Protein AF-A0A645JBH5-F1 (afdb_monomer_lite)

Secondary structure (DSSP, 8-state):
-EE---HHHHHHHHHHHHHHHHTSEEEEEEEEEETTEEEEEEEEEETTEEEEEEEEEEEETTTEEEEEEEEEEEEEETTEEEEEEEEEEE---SPPTT--TTEEEETTEEEEGGGT-----

Radius of gyration: 16.29 Å; chains: 1; bounding box: 40×42×38 Å

Structure (mmCIF, N/CA/C/O backbone):
data_AF-A0A645JBH5-F1
#
_entry.id   AF-A0A645JBH5-F1
#
loop_
_atom_site.group_PDB
_atom_site.id
_atom_site.type_symbol
_atom_site.label_atom_id
_atom_site.label_alt_id
_atom_site.label_comp_id
_atom_site.label_asym_id
_atom_site.label_entity_id
_atom_site.label_seq_id
_atom_site.pdbx_PDB_ins_code
_atom_site.Cartn_x
_atom_site.Cartn_y
_atom_site.Cartn_z
_atom_site.occupancy
_atom_site.B_iso_or_equiv
_atom_site.auth_seq_id
_atom_site.auth_comp_id
_atom_site.auth_asym_id
_atom_site.auth_atom_id
_atom_site.pdbx_PDB_model_num
ATOM 1 N N . MET A 1 1 ? -15.177 2.266 -3.098 1.00 82.62 1 MET A N 1
ATOM 2 C CA . MET A 1 1 ? -14.991 1.175 -2.115 1.00 82.62 1 MET A CA 1
ATOM 3 C C . MET A 1 1 ? -15.096 1.771 -0.718 1.00 82.62 1 MET A C 1
ATOM 5 O O . MET A 1 1 ? -14.709 2.920 -0.562 1.00 82.62 1 MET A O 1
ATOM 9 N N . GLN A 1 2 ? -15.633 1.043 0.260 1.00 88.06 2 GLN A N 1
ATOM 10 C CA . GLN A 1 2 ? -15.579 1.415 1.685 1.00 88.06 2 GLN A CA 1
ATOM 11 C C . GLN A 1 2 ? -14.930 0.280 2.467 1.00 88.06 2 GLN A C 1
ATOM 13 O O . GLN A 1 2 ? -15.091 -0.875 2.079 1.00 88.06 2 GLN A O 1
ATOM 18 N N . GLN A 1 3 ? -14.217 0.593 3.542 1.00 89.62 3 GLN A N 1
ATOM 19 C CA . GLN A 1 3 ? -13.548 -0.399 4.378 1.00 89.62 3 GLN A CA 1
ATOM 20 C C . GLN A 1 3 ? -13.870 -0.114 5.845 1.00 89.62 3 GLN A C 1
ATOM 22 O O . GLN A 1 3 ? -13.879 1.044 6.260 1.00 89.62 3 GLN A O 1
ATOM 27 N N . CYS A 1 4 ? -14.155 -1.160 6.610 1.00 92.31 4 CYS A N 1
ATOM 28 C CA . CYS A 1 4 ? -14.217 -1.119 8.062 1.00 92.31 4 CYS A CA 1
ATOM 29 C C . CYS A 1 4 ? -12.908 -1.698 8.590 1.00 92.31 4 CYS A C 1
ATOM 31 O O . CYS A 1 4 ? -12.609 -2.867 8.345 1.00 92.31 4 CYS A O 1
ATOM 33 N N . VAL A 1 5 ? -12.119 -0.878 9.276 1.00 88.88 5 VAL A N 1
ATOM 34 C CA . VAL A 1 5 ? -10.764 -1.235 9.699 1.00 88.88 5 VAL A CA 1
ATOM 35 C C . VAL A 1 5 ? -10.596 -0.908 11.179 1.00 88.88 5 VAL A C 1
ATOM 37 O O . VAL A 1 5 ? -10.974 0.166 11.639 1.00 88.88 5 VAL A O 1
ATOM 40 N N . ASP A 1 6 ? -10.032 -1.855 11.911 1.00 88.06 6 ASP A N 1
ATOM 41 C CA . ASP A 1 6 ? -9.516 -1.710 13.268 1.00 88.06 6 ASP A CA 1
ATOM 42 C C . ASP A 1 6 ? -8.013 -2.025 13.276 1.00 88.06 6 ASP A C 1
ATOM 44 O O . ASP A 1 6 ? -7.438 -2.410 12.259 1.00 88.06 6 ASP A O 1
ATOM 48 N N . THR A 1 7 ? -7.357 -1.908 14.429 1.00 84.94 7 THR A N 1
ATOM 49 C CA . THR A 1 7 ? -5.913 -2.165 14.541 1.00 84.94 7 THR A CA 1
ATOM 50 C C . THR A 1 7 ? -5.508 -3.569 14.071 1.00 84.94 7 THR A C 1
ATOM 52 O O . THR A 1 7 ? -4.444 -3.742 13.476 1.00 84.94 7 THR A O 1
ATOM 55 N N . ALA A 1 8 ? -6.333 -4.588 14.331 1.00 85.12 8 ALA A N 1
ATOM 56 C CA . ALA A 1 8 ? -6.017 -5.966 13.965 1.00 85.12 8 ALA A CA 1
ATOM 57 C C . ALA A 1 8 ? -6.140 -6.194 12.452 1.00 85.12 8 ALA A C 1
ATOM 59 O O . ALA A 1 8 ? -5.246 -6.776 11.831 1.00 85.12 8 ALA A O 1
ATOM 60 N N . SER A 1 9 ? -7.225 -5.711 11.854 1.00 85.44 9 SER A N 1
ATOM 61 C CA . SER A 1 9 ? -7.471 -5.802 10.416 1.00 85.44 9 SER A CA 1
ATOM 62 C C . SER A 1 9 ? -6.556 -4.894 9.599 1.00 85.44 9 SER A C 1
ATOM 64 O O . SER A 1 9 ? -6.156 -5.299 8.510 1.00 85.44 9 SER A O 1
ATOM 66 N N . ASP A 1 10 ? -6.136 -3.745 10.135 1.00 84.81 10 ASP A N 1
ATOM 67 C CA . ASP A 1 10 ? -5.106 -2.892 9.533 1.00 84.81 10 ASP A CA 1
ATOM 68 C C . ASP A 1 10 ? -3.762 -3.624 9.459 1.00 84.81 10 ASP A C 1
ATOM 70 O O . ASP A 1 10 ? -3.171 -3.765 8.387 1.00 84.81 10 ASP A O 1
ATOM 74 N N . LYS A 1 11 ? -3.316 -4.206 10.579 1.00 83.00 11 LYS A N 1
ATOM 75 C CA . LYS A 1 11 ? -2.090 -5.010 10.609 1.00 83.00 11 LYS A CA 1
ATOM 76 C C . LYS A 1 11 ? -2.161 -6.179 9.626 1.00 83.00 11 LYS A C 1
ATOM 78 O O . LYS A 1 11 ? -1.193 -6.431 8.909 1.00 83.00 11 LYS A O 1
ATOM 83 N N . ALA A 1 12 ? -3.296 -6.874 9.567 1.00 82.62 12 ALA A N 1
ATOM 84 C CA . ALA A 1 12 ? -3.505 -7.949 8.603 1.00 82.62 12 ALA A CA 1
ATOM 85 C C . ALA A 1 12 ? -3.450 -7.434 7.153 1.00 82.62 12 ALA A C 1
ATOM 87 O O . ALA A 1 12 ? -2.846 -8.090 6.305 1.00 82.62 12 ALA A O 1
ATOM 88 N N . MET A 1 13 ? -4.001 -6.246 6.871 1.00 80.88 13 MET A N 1
ATOM 89 C CA . MET A 1 13 ? -3.912 -5.595 5.558 1.00 80.88 13 MET A CA 1
ATOM 90 C C . MET A 1 13 ? -2.462 -5.335 5.162 1.00 80.88 13 MET A C 1
ATOM 92 O O . MET A 1 13 ? -2.038 -5.698 4.066 1.00 80.88 13 MET A O 1
ATOM 96 N N . GLN A 1 14 ? -1.690 -4.737 6.069 1.00 79.12 14 GLN A N 1
ATOM 97 C CA . GLN A 1 14 ? -0.283 -4.420 5.842 1.00 79.12 14 GLN A CA 1
ATOM 98 C C . GLN A 1 14 ? 0.545 -5.688 5.622 1.00 79.12 14 GLN A C 1
ATOM 100 O O . GLN A 1 14 ? 1.393 -5.730 4.729 1.00 79.12 14 GLN A O 1
ATOM 105 N N . GLN A 1 15 ? 0.280 -6.747 6.389 1.00 78.62 15 GLN A N 1
ATOM 106 C CA . GLN A 1 15 ? 0.927 -8.046 6.215 1.00 78.62 15 GLN A CA 1
ATOM 107 C C . GLN A 1 15 ? 0.545 -8.709 4.894 1.00 78.62 15 GLN A C 1
ATOM 109 O O . GLN A 1 15 ? 1.419 -9.251 4.227 1.00 78.62 15 GLN A O 1
ATOM 114 N N . MET A 1 16 ? -0.723 -8.644 4.485 1.00 75.00 16 MET A N 1
ATOM 115 C CA . MET A 1 16 ? -1.176 -9.176 3.200 1.00 75.00 16 MET A CA 1
ATOM 116 C C . MET A 1 16 ? -0.549 -8.411 2.032 1.00 75.00 16 MET A C 1
ATOM 118 O O . MET A 1 16 ? -0.041 -9.032 1.102 1.00 75.00 16 MET A O 1
ATOM 122 N N . ALA A 1 17 ? -0.509 -7.079 2.105 1.00 72.06 17 ALA A N 1
ATOM 123 C CA . ALA A 1 17 ? 0.159 -6.239 1.116 1.00 72.06 17 ALA A CA 1
ATOM 124 C C . ALA A 1 17 ? 1.659 -6.557 1.047 1.00 72.06 17 ALA A C 1
ATOM 126 O O . ALA A 1 17 ? 2.201 -6.779 -0.034 1.00 72.06 17 ALA A O 1
ATOM 127 N N . THR A 1 18 ? 2.317 -6.673 2.202 1.00 67.94 18 THR A N 1
ATOM 128 C CA . THR A 1 18 ? 3.733 -7.047 2.285 1.00 67.94 18 THR A CA 1
ATOM 129 C C . THR A 1 18 ? 3.971 -8.478 1.818 1.00 67.94 18 THR A C 1
ATOM 131 O O . THR A 1 18 ? 4.995 -8.728 1.213 1.00 67.94 18 THR A O 1
ATOM 134 N N . GLY A 1 19 ? 3.056 -9.420 2.045 1.00 66.19 19 GLY A N 1
ATOM 135 C CA . GLY A 1 19 ? 3.164 -10.806 1.583 1.00 66.19 19 GLY A CA 1
ATOM 136 C C . GLY A 1 19 ? 2.965 -10.935 0.072 1.00 66.19 19 GLY A C 1
ATOM 137 O O . GLY A 1 19 ? 3.727 -11.637 -0.591 1.00 66.19 19 GLY A O 1
ATOM 138 N N . MET A 1 20 ? 2.010 -10.190 -0.492 1.00 64.12 20 MET A N 1
ATOM 139 C CA . MET A 1 20 ? 1.806 -10.096 -1.941 1.00 64.12 20 MET A CA 1
ATOM 140 C C . MET A 1 20 ? 3.022 -9.465 -2.634 1.00 64.12 20 MET A C 1
ATOM 142 O O . MET A 1 20 ? 3.446 -9.935 -3.688 1.00 64.12 20 MET A O 1
ATOM 146 N N . MET A 1 21 ? 3.627 -8.451 -2.007 1.00 60.12 21 MET A N 1
ATOM 147 C CA . MET A 1 21 ? 4.888 -7.851 -2.454 1.00 60.12 21 MET A CA 1
ATOM 148 C C . MET A 1 21 ? 6.120 -8.694 -2.098 1.00 60.12 21 MET A C 1
ATOM 150 O O . MET A 1 21 ? 7.127 -8.610 -2.784 1.00 60.12 21 MET A O 1
ATOM 154 N N . GLY A 1 22 ? 6.060 -9.524 -1.059 1.00 56.06 22 GLY A N 1
ATOM 155 C CA .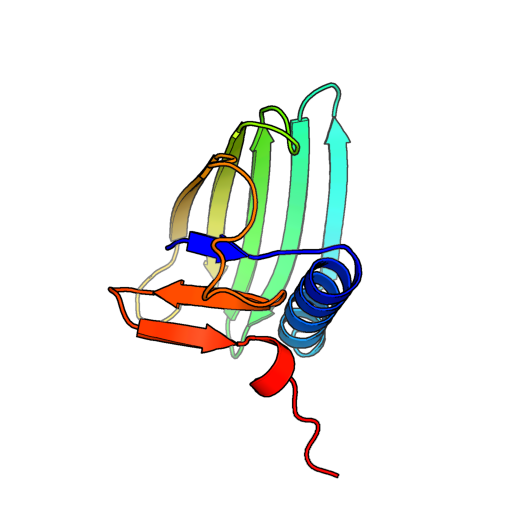 GLY A 1 22 ? 7.158 -10.356 -0.559 1.00 56.06 22 GLY A CA 1
ATOM 156 C C . GLY A 1 22 ? 7.410 -11.584 -1.426 1.00 56.06 22 GLY A C 1
ATOM 157 O O . GLY A 1 22 ? 8.516 -12.117 -1.440 1.00 56.06 22 GLY A O 1
ATOM 158 N N . GLY A 1 23 ? 6.412 -11.990 -2.217 1.00 59.12 23 GLY A N 1
ATOM 159 C CA . GLY A 1 23 ? 6.612 -12.890 -3.353 1.00 59.12 23 GLY A CA 1
ATOM 160 C C . GLY A 1 23 ? 7.346 -12.235 -4.533 1.00 59.12 23 GLY A C 1
ATOM 161 O O . GLY A 1 23 ? 7.854 -12.945 -5.401 1.00 59.12 23 GLY A O 1
ATOM 162 N N . MET A 1 24 ? 7.434 -10.900 -4.578 1.00 68.94 24 MET A N 1
ATOM 163 C CA . MET A 1 24 ? 8.186 -10.168 -5.599 1.00 68.94 24 MET A CA 1
ATOM 164 C C . MET A 1 24 ? 9.598 -9.866 -5.096 1.00 68.94 24 MET A C 1
ATOM 166 O O . MET A 1 24 ? 9.809 -9.367 -3.993 1.00 68.94 24 MET A O 1
ATOM 170 N N . LYS A 1 25 ? 10.602 -10.147 -5.929 1.00 80.31 25 LYS A N 1
ATOM 171 C CA . LYS A 1 25 ? 11.994 -9.824 -5.600 1.00 80.31 25 LYS A CA 1
ATOM 172 C C . LYS A 1 25 ? 12.209 -8.326 -5.784 1.00 80.31 25 LYS A C 1
ATOM 174 O O . LYS A 1 25 ? 12.332 -7.865 -6.916 1.00 80.31 25 LYS A O 1
ATOM 179 N N . CYS A 1 26 ? 12.235 -7.574 -4.690 1.00 86.69 26 CYS A N 1
ATOM 180 C CA . CYS A 1 26 ? 12.494 -6.138 -4.718 1.00 86.69 26 CYS A CA 1
ATOM 181 C C . CYS A 1 26 ? 13.971 -5.836 -4.464 1.00 86.69 26 CYS A C 1
ATOM 183 O O . CYS A 1 26 ? 14.509 -6.181 -3.418 1.00 86.69 26 CYS A O 1
ATOM 185 N N . GLU A 1 27 ? 14.614 -5.166 -5.419 1.00 89.56 27 GLU A N 1
ATOM 186 C CA . GLU A 1 27 ? 15.955 -4.592 -5.246 1.00 89.56 27 GLU A CA 1
ATOM 187 C C . GLU A 1 27 ? 15.903 -3.334 -4.375 1.00 89.56 27 GLU A C 1
ATOM 189 O O . GLU A 1 27 ? 16.866 -3.000 -3.689 1.00 89.56 27 GLU A O 1
ATOM 194 N N . LYS A 1 28 ? 14.767 -2.629 -4.417 1.00 87.75 28 LYS A N 1
ATOM 195 C CA . LYS A 1 28 ? 14.524 -1.418 -3.643 1.00 87.75 28 LYS A CA 1
ATOM 196 C C . LYS A 1 28 ? 13.100 -1.404 -3.117 1.00 87.75 28 LYS A C 1
ATOM 198 O O . LYS A 1 28 ? 12.167 -1.701 -3.865 1.00 87.75 28 LYS A O 1
ATOM 203 N N . ASN A 1 29 ? 12.935 -1.044 -1.852 1.00 87.69 29 ASN A N 1
ATOM 204 C CA . ASN A 1 29 ? 11.633 -0.815 -1.243 1.00 87.69 29 ASN A CA 1
ATOM 205 C C . ASN A 1 29 ? 11.785 0.177 -0.088 1.00 87.69 29 ASN A C 1
ATOM 207 O O . ASN A 1 29 ? 11.874 -0.208 1.076 1.00 87.69 29 ASN A O 1
ATOM 211 N N . ASP A 1 30 ? 11.858 1.455 -0.441 1.00 88.06 30 ASP A N 1
ATOM 212 C CA . ASP A 1 30 ? 12.019 2.530 0.524 1.00 88.06 30 ASP A CA 1
ATOM 213 C C . ASP A 1 30 ? 10.677 3.204 0.770 1.00 88.06 30 ASP A C 1
ATOM 215 O O . ASP A 1 30 ? 9.978 3.594 -0.168 1.00 88.06 30 ASP A O 1
ATOM 219 N N . GLN A 1 31 ? 10.360 3.428 2.038 1.00 87.00 31 GLN A N 1
ATOM 220 C CA . GLN A 1 31 ? 9.321 4.357 2.450 1.00 87.00 31 GLN A CA 1
ATOM 221 C C . GLN A 1 31 ? 9.917 5.340 3.440 1.00 87.00 31 GLN A C 1
ATOM 223 O O . GLN A 1 31 ? 10.544 4.953 4.425 1.00 87.00 31 GLN A O 1
ATOM 228 N N . LYS A 1 32 ? 9.722 6.628 3.180 1.00 90.25 32 LYS A N 1
ATOM 229 C CA . LYS A 1 32 ? 10.207 7.690 4.055 1.00 90.25 32 LYS A CA 1
ATOM 230 C C . LYS A 1 32 ? 9.131 8.725 4.299 1.00 90.25 32 LYS A C 1
ATOM 232 O O . LYS A 1 32 ? 8.371 9.075 3.398 1.00 90.25 32 LYS A O 1
ATOM 237 N N . LYS A 1 33 ? 9.116 9.262 5.511 1.00 90.38 33 LYS A N 1
ATOM 238 C CA . LYS A 1 33 ? 8.388 10.488 5.814 1.00 90.38 33 LYS A CA 1
ATOM 239 C C . LYS A 1 33 ? 9.252 11.677 5.390 1.00 90.38 33 LYS A C 1
ATOM 241 O O . LYS A 1 33 ? 10.425 11.740 5.743 1.00 90.38 33 LYS A O 1
ATOM 246 N N . ASP A 1 34 ? 8.682 12.592 4.621 1.00 89.62 34 ASP A N 1
ATOM 247 C CA . ASP A 1 34 ? 9.324 13.814 4.133 1.00 89.62 34 ASP A CA 1
ATOM 248 C C . ASP A 1 34 ? 8.436 15.006 4.520 1.00 89.62 34 ASP A C 1
ATOM 250 O O . ASP A 1 34 ? 7.514 15.383 3.799 1.00 89.62 34 ASP A O 1
ATOM 254 N N . GLY A 1 35 ? 8.633 15.533 5.731 1.00 87.50 35 GLY A N 1
ATOM 255 C CA . GLY A 1 35 ? 7.738 16.530 6.327 1.00 87.50 35 GLY A CA 1
ATOM 256 C C . GLY A 1 35 ? 6.326 15.975 6.555 1.00 87.50 35 GLY A C 1
ATOM 257 O O . GLY A 1 35 ? 6.144 15.007 7.297 1.00 87.50 35 GLY A O 1
ATOM 258 N N . ASN A 1 36 ? 5.330 16.580 5.899 1.00 85.31 36 ASN A N 1
ATOM 259 C CA . ASN A 1 36 ? 3.911 16.202 5.999 1.00 85.31 36 ASN A CA 1
ATOM 260 C C . ASN A 1 36 ? 3.454 15.203 4.919 1.00 85.31 36 ASN A C 1
ATOM 262 O O . ASN A 1 36 ? 2.257 14.976 4.757 1.00 85.31 36 ASN A O 1
ATOM 266 N N . LYS A 1 37 ? 4.381 14.620 4.156 1.00 90.62 37 LYS A N 1
ATOM 267 C CA . LYS A 1 37 ? 4.084 13.608 3.133 1.00 90.62 37 LYS A CA 1
ATOM 268 C C . LYS A 1 37 ? 4.894 12.341 3.377 1.00 90.62 37 LYS A C 1
ATOM 270 O O . LYS A 1 37 ? 5.953 12.375 4.002 1.00 90.62 37 LYS A O 1
ATOM 275 N N . TYR A 1 38 ? 4.411 11.228 2.846 1.00 92.19 38 TYR A N 1
ATOM 276 C CA . TYR A 1 38 ? 5.154 9.974 2.779 1.00 92.19 38 TYR A CA 1
ATOM 277 C C . TYR A 1 38 ? 5.555 9.724 1.335 1.00 92.19 38 TYR A C 1
ATOM 279 O O . TYR A 1 38 ? 4.741 9.866 0.430 1.00 92.19 38 TYR A O 1
ATOM 287 N N . VAL A 1 39 ? 6.814 9.376 1.108 1.00 93.88 39 VAL A N 1
ATOM 288 C CA . VAL A 1 39 ? 7.354 9.094 -0.219 1.00 93.88 39 VAL A CA 1
ATOM 289 C C . VAL A 1 39 ? 7.811 7.646 -0.248 1.00 93.88 39 VAL A C 1
ATOM 291 O O . VAL A 1 39 ? 8.623 7.234 0.580 1.00 93.88 39 VAL A O 1
ATOM 294 N N . GLY A 1 40 ? 7.279 6.888 -1.199 1.00 92.75 40 GLY A N 1
ATOM 295 C CA . GLY A 1 40 ? 7.665 5.514 -1.480 1.00 92.75 40 GLY A CA 1
ATOM 296 C C . GLY A 1 40 ? 8.470 5.424 -2.772 1.00 92.75 40 GLY A C 1
ATOM 297 O O . GLY A 1 40 ? 8.162 6.107 -3.751 1.00 92.75 40 GLY A O 1
ATOM 298 N N . HIS A 1 41 ? 9.493 4.575 -2.792 1.00 93.81 41 HIS A N 1
ATOM 299 C CA . HIS A 1 41 ? 10.196 4.182 -4.012 1.00 93.81 41 HIS A CA 1
ATOM 300 C C . HIS A 1 41 ? 10.498 2.692 -3.961 1.00 93.81 41 HIS A C 1
ATOM 302 O O . HIS A 1 41 ? 11.307 2.243 -3.150 1.00 93.81 41 HIS A O 1
ATOM 308 N N . SER A 1 42 ? 9.867 1.936 -4.850 1.00 91.25 42 SER A N 1
ATOM 309 C CA . SER A 1 42 ? 10.109 0.510 -4.996 1.00 91.25 42 SER A CA 1
ATOM 310 C C . SER A 1 42 ? 10.587 0.166 -6.399 1.00 91.25 42 SER A C 1
ATOM 312 O O . SER A 1 42 ? 10.219 0.802 -7.387 1.00 91.25 42 SER A O 1
ATOM 314 N N . ILE A 1 43 ? 11.447 -0.843 -6.476 1.00 93.00 43 ILE A N 1
ATOM 315 C CA . ILE A 1 43 ? 11.925 -1.447 -7.713 1.00 93.00 43 ILE A CA 1
ATOM 316 C C . ILE A 1 43 ? 11.872 -2.954 -7.500 1.00 93.00 43 ILE A C 1
ATOM 318 O O . ILE A 1 43 ? 12.681 -3.507 -6.750 1.00 93.00 43 ILE A O 1
ATOM 322 N N . CYS A 1 44 ? 10.910 -3.606 -8.144 1.00 91.19 44 CYS A N 1
ATOM 323 C CA . CYS A 1 44 ? 10.613 -5.016 -7.938 1.00 91.19 44 CYS A CA 1
ATOM 324 C C . CYS A 1 44 ? 10.532 -5.785 -9.252 1.00 91.19 44 CYS A C 1
ATOM 326 O O . CYS A 1 44 ? 10.061 -5.274 -10.265 1.00 91.19 44 CYS A O 1
ATOM 328 N N . GLN A 1 45 ? 10.971 -7.039 -9.228 1.00 89.19 45 GLN A N 1
ATOM 329 C CA . GLN A 1 45 ? 10.782 -7.972 -10.327 1.00 89.19 45 GLN A CA 1
ATOM 330 C C . GLN A 1 45 ? 9.335 -8.479 -10.318 1.00 89.19 45 GLN A C 1
ATOM 332 O O . GLN A 1 45 ? 8.899 -9.109 -9.352 1.00 89.19 45 GLN A O 1
ATOM 337 N N . MET A 1 46 ? 8.612 -8.241 -11.410 1.00 85.38 46 MET A N 1
ATOM 338 C CA . MET A 1 46 ? 7.239 -8.685 -11.631 1.00 85.38 46 MET A CA 1
ATOM 339 C C . MET A 1 46 ? 7.175 -9.532 -12.910 1.00 85.38 46 MET A C 1
ATOM 341 O O . MET A 1 46 ? 7.078 -9.024 -14.028 1.00 85.38 46 MET A O 1
ATOM 345 N N . GLY A 1 47 ? 7.251 -10.855 -12.746 1.00 84.62 47 GLY A N 1
ATOM 346 C CA . GLY A 1 47 ? 7.349 -11.779 -13.877 1.00 84.62 47 GLY A CA 1
ATOM 347 C C . GLY A 1 47 ? 8.607 -11.492 -14.715 1.00 84.62 47 GLY A C 1
ATOM 348 O O . GLY A 1 47 ? 9.695 -11.414 -14.138 1.00 84.62 47 GLY A O 1
ATOM 349 N N . PRO A 1 48 ? 8.499 -11.320 -16.046 1.00 87.12 48 PRO A N 1
ATOM 350 C CA . PRO A 1 48 ? 9.640 -10.975 -16.897 1.00 87.12 48 PRO A CA 1
ATOM 351 C C . PRO A 1 48 ? 10.026 -9.487 -16.831 1.00 87.12 48 PRO A C 1
ATOM 353 O O . PRO A 1 48 ? 11.097 -9.124 -17.311 1.00 87.12 48 PRO A O 1
ATOM 356 N N . SER A 1 49 ? 9.183 -8.632 -16.244 1.00 90.56 49 SER A N 1
ATOM 357 C CA . SER A 1 49 ? 9.362 -7.180 -16.243 1.00 90.56 49 SER A CA 1
ATOM 358 C C . SER A 1 49 ? 9.844 -6.656 -14.898 1.00 90.56 49 SER A C 1
ATOM 360 O O . SER A 1 49 ? 9.452 -7.133 -13.835 1.00 90.56 49 SER A O 1
ATOM 362 N N . LYS A 1 50 ? 10.660 -5.609 -14.941 1.00 92.94 50 LYS A N 1
ATOM 363 C CA . LYS A 1 50 ? 11.019 -4.797 -13.783 1.00 92.94 50 LYS A CA 1
ATOM 364 C C . LYS A 1 50 ? 9.983 -3.692 -13.609 1.00 92.94 50 LYS A C 1
ATOM 366 O O . LYS A 1 50 ? 9.731 -2.938 -14.548 1.00 92.94 50 LYS A O 1
ATOM 371 N N . LEU A 1 51 ? 9.386 -3.625 -12.424 1.00 92.75 51 LEU A N 1
ATOM 372 C CA . LEU A 1 51 ? 8.422 -2.612 -12.013 1.00 92.75 51 LEU A CA 1
ATOM 373 C C . LEU A 1 51 ? 9.114 -1.610 -11.089 1.00 92.75 51 LEU A C 1
ATOM 375 O O . LEU A 1 51 ? 9.437 -1.934 -9.947 1.00 92.75 51 LEU A O 1
ATOM 379 N N . GLU A 1 52 ? 9.315 -0.388 -11.567 1.00 94.88 52 GLU A N 1
ATOM 380 C CA . GLU A 1 52 ? 9.712 0.743 -10.727 1.00 94.88 52 GLU A CA 1
ATOM 381 C C . GLU A 1 52 ? 8.471 1.562 -10.385 1.00 94.88 52 GLU A C 1
ATOM 383 O O . GLU A 1 52 ? 7.758 1.980 -11.289 1.00 94.88 52 GLU A O 1
ATOM 388 N N . THR A 1 53 ? 8.209 1.799 -9.100 1.00 93.69 53 THR A N 1
ATOM 389 C CA . THR A 1 53 ? 7.082 2.616 -8.637 1.00 93.69 53 THR A CA 1
ATOM 390 C C . THR A 1 53 ? 7.558 3.703 -7.689 1.00 93.69 53 THR A C 1
ATOM 392 O O . THR A 1 53 ? 8.290 3.443 -6.733 1.00 93.69 53 THR A O 1
ATOM 395 N N . LYS A 1 54 ? 7.115 4.933 -7.934 1.00 95.56 54 LYS A N 1
ATOM 396 C CA . LYS A 1 54 ? 7.303 6.081 -7.045 1.00 95.56 54 LYS A CA 1
ATOM 397 C C . LYS A 1 54 ? 5.940 6.536 -6.573 1.00 95.56 54 LYS A C 1
ATOM 399 O O . LYS A 1 54 ? 5.066 6.779 -7.399 1.00 95.56 54 LYS A O 1
ATOM 404 N N . SER A 1 55 ? 5.758 6.652 -5.265 1.00 94.94 55 SER A N 1
ATOM 405 C CA . SER A 1 55 ? 4.493 7.078 -4.675 1.00 94.94 55 SER A CA 1
ATOM 406 C C . SER A 1 55 ? 4.683 8.250 -3.728 1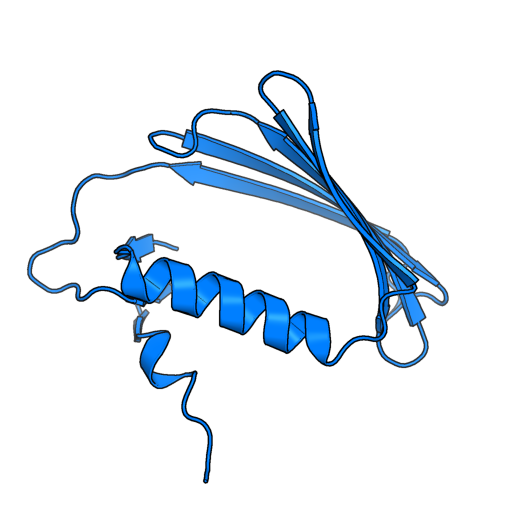.00 94.94 55 SER A C 1
ATOM 408 O O . SER A 1 55 ? 5.694 8.344 -3.033 1.00 94.94 55 SER A O 1
ATOM 410 N N . VAL A 1 56 ? 3.696 9.136 -3.676 1.00 95.88 56 VAL A N 1
ATOM 411 C CA . VAL A 1 56 ? 3.631 10.235 -2.718 1.00 95.88 56 VAL A CA 1
ATOM 412 C C . VAL A 1 56 ? 2.260 10.216 -2.062 1.00 95.88 56 VAL A C 1
ATOM 414 O O . VAL A 1 56 ? 1.242 10.325 -2.737 1.00 95.88 56 VAL A O 1
ATOM 417 N N . THR A 1 57 ? 2.240 10.103 -0.742 1.00 94.94 57 THR A N 1
ATOM 418 C CA . THR A 1 57 ? 1.031 10.207 0.069 1.00 94.94 57 THR A CA 1
ATOM 419 C C . THR A 1 57 ? 1.014 11.548 0.783 1.00 94.94 57 THR A C 1
ATOM 421 O O . THR A 1 57 ? 1.972 11.888 1.480 1.00 94.94 57 THR A O 1
ATOM 424 N N . THR A 1 58 ? -0.065 12.303 0.629 1.00 94.50 58 THR A N 1
ATOM 425 C CA . THR A 1 58 ? -0.287 13.613 1.253 1.00 94.50 58 THR A CA 1
ATOM 426 C C . THR A 1 58 ? -1.615 13.630 2.006 1.00 94.50 58 THR A C 1
ATOM 428 O O . THR A 1 58 ? -2.540 12.910 1.640 1.00 94.50 58 THR A O 1
ATOM 431 N N . GLY A 1 59 ? -1.721 14.464 3.041 1.00 91.25 59 GLY A N 1
ATOM 432 C CA . GLY A 1 59 ? -2.939 14.624 3.841 1.00 91.25 59 GLY A CA 1
ATOM 433 C C . GLY A 1 59 ? -2.807 14.076 5.261 1.00 91.25 59 GLY A C 1
ATOM 434 O O . GLY A 1 59 ? -1.699 13.895 5.769 1.00 91.25 59 GLY A O 1
ATOM 435 N N . ASP A 1 60 ? -3.949 13.847 5.895 1.00 88.12 60 ASP A N 1
ATOM 436 C CA . ASP A 1 60 ? -4.095 13.366 7.266 1.00 88.12 60 ASP A CA 1
ATOM 437 C C . ASP A 1 60 ? -4.650 11.933 7.242 1.00 88.12 60 ASP A C 1
ATOM 439 O O . ASP A 1 60 ? -5.782 11.693 6.823 1.00 88.12 60 ASP A O 1
ATOM 443 N N . PHE A 1 61 ? -3.851 10.967 7.700 1.00 83.81 61 PHE A N 1
ATOM 444 C CA . PHE A 1 61 ? -4.232 9.550 7.705 1.00 83.81 61 PHE A CA 1
ATOM 445 C C . PHE A 1 61 ? -5.457 9.254 8.581 1.00 83.81 61 PHE A C 1
ATOM 447 O O . PHE A 1 61 ? -6.112 8.235 8.366 1.00 83.81 61 PHE A O 1
ATOM 454 N N . GLU A 1 62 ? -5.801 10.136 9.522 1.00 84.25 62 GLU A N 1
ATOM 455 C CA . GLU A 1 62 ? -6.977 9.992 10.386 1.00 84.25 62 GLU A CA 1
ATOM 456 C C . GLU A 1 62 ? -8.242 10.633 9.792 1.00 84.25 62 GLU A C 1
ATOM 458 O O . GLU A 1 62 ? -9.343 10.417 10.304 1.00 84.25 62 GLU A O 1
ATOM 463 N N . LYS A 1 63 ? -8.121 11.420 8.712 1.00 89.88 63 LYS A N 1
ATOM 464 C CA . LYS A 1 63 ? -9.243 12.179 8.130 1.00 89.88 63 LYS A CA 1
ATOM 465 C C . LYS A 1 63 ? -9.383 11.986 6.636 1.00 89.88 63 LYS A C 1
ATOM 467 O O . LYS A 1 63 ? -10.400 11.475 6.179 1.00 89.88 63 LYS A O 1
ATOM 472 N N . ASP A 1 64 ? -8.396 12.412 5.870 1.00 93.06 64 ASP A N 1
ATOM 473 C CA . ASP A 1 64 ? -8.383 12.304 4.425 1.00 93.06 64 ASP A CA 1
ATOM 474 C C . ASP A 1 64 ? -6.955 12.399 3.908 1.00 93.06 64 ASP A C 1
ATOM 476 O O . ASP A 1 64 ? -6.169 13.259 4.303 1.00 93.06 64 ASP A O 1
ATOM 480 N N . TYR A 1 65 ? -6.616 11.485 3.011 1.00 93.62 65 TYR A N 1
ATOM 481 C CA . TYR A 1 65 ? -5.300 11.438 2.405 1.00 93.62 65 TYR A CA 1
ATOM 482 C C . TYR A 1 65 ? -5.405 11.032 0.943 1.00 93.62 65 TYR A C 1
ATOM 484 O O . TYR A 1 65 ? -6.339 10.351 0.515 1.00 93.62 65 TYR A O 1
ATOM 492 N N . THR A 1 66 ? -4.435 11.469 0.153 1.00 94.81 66 THR A N 1
ATOM 493 C CA . THR A 1 66 ? -4.315 11.132 -1.260 1.00 94.81 66 THR A CA 1
ATOM 494 C C . THR A 1 66 ? -2.962 10.499 -1.512 1.00 94.81 66 THR A C 1
ATOM 496 O O . THR A 1 66 ? -1.935 11.012 -1.081 1.00 94.81 66 THR A O 1
ATOM 499 N N . ILE A 1 67 ? -2.967 9.384 -2.227 1.00 94.25 67 ILE A N 1
ATOM 500 C CA . ILE A 1 67 ? -1.786 8.686 -2.712 1.00 94.25 67 ILE A CA 1
ATOM 501 C C . ILE A 1 67 ? -1.715 8.921 -4.214 1.00 94.25 67 ILE A C 1
ATOM 503 O O . ILE A 1 67 ? -2.634 8.548 -4.939 1.00 94.25 67 ILE A O 1
ATOM 507 N N . THR A 1 68 ? -0.626 9.498 -4.697 1.00 96.12 68 THR A N 1
ATOM 508 C CA . THR A 1 68 ? -0.277 9.500 -6.119 1.00 96.12 68 THR A CA 1
ATOM 509 C C . THR A 1 68 ? 0.836 8.495 -6.350 1.00 96.12 68 THR A C 1
ATOM 511 O O . THR A 1 68 ? 1.729 8.342 -5.518 1.00 96.12 68 THR A O 1
ATOM 514 N N . SER A 1 69 ? 0.790 7.773 -7.462 1.00 94.62 69 SER A N 1
ATOM 515 C CA . SER A 1 69 ? 1.846 6.842 -7.842 1.00 94.62 69 SER A CA 1
ATOM 516 C C . SER A 1 69 ? 2.094 6.850 -9.339 1.00 94.62 69 SER A C 1
ATOM 518 O O . SER A 1 69 ? 1.169 6.970 -10.144 1.00 94.62 69 SER A O 1
ATOM 520 N N . GLU A 1 70 ? 3.363 6.717 -9.695 1.00 96.50 70 GLU A N 1
ATOM 521 C CA . GLU A 1 70 ? 3.831 6.540 -11.060 1.00 96.50 70 GLU A CA 1
ATOM 522 C C . GLU A 1 70 ? 4.653 5.260 -11.126 1.00 96.50 70 GLU A C 1
ATOM 524 O O . GLU A 1 70 ? 5.570 5.058 -10.325 1.00 96.50 70 GLU A O 1
ATOM 529 N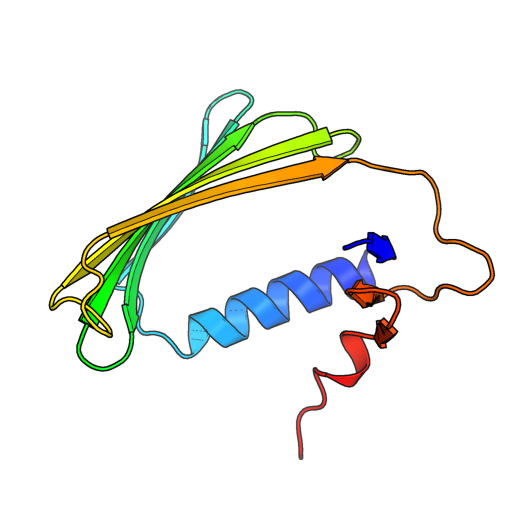 N . SER A 1 71 ? 4.314 4.406 -12.081 1.00 94.56 71 SER A N 1
ATOM 530 C CA . SER A 1 71 ? 4.910 3.095 -12.271 1.00 94.56 71 SER A CA 1
ATOM 531 C C . SER A 1 71 ? 5.441 2.952 -13.690 1.00 94.56 71 SER A C 1
ATOM 533 O O . SER A 1 71 ? 4.783 3.368 -14.642 1.00 94.56 71 SER A O 1
ATOM 535 N N . THR A 1 72 ? 6.594 2.308 -13.834 1.00 96.19 72 THR A N 1
ATOM 536 C CA . THR A 1 72 ? 7.219 1.981 -15.119 1.00 96.19 72 THR A CA 1
ATOM 537 C C . THR A 1 72 ? 7.519 0.488 -15.179 1.00 96.19 72 THR A C 1
ATOM 539 O O . THR A 1 72 ? 8.054 -0.072 -14.223 1.00 96.19 72 THR A O 1
ATOM 542 N N . PHE A 1 73 ? 7.204 -0.141 -16.310 1.00 94.00 73 PHE A N 1
ATOM 543 C CA . PHE A 1 73 ? 7.433 -1.555 -16.601 1.00 94.00 73 PHE A CA 1
ATOM 544 C C . PHE A 1 73 ? 8.482 -1.707 -17.705 1.00 94.00 73 PHE A C 1
ATOM 546 O O . PHE A 1 73 ? 8.326 -1.151 -18.794 1.00 94.00 73 PHE A O 1
ATOM 553 N N . ASN A 1 74 ? 9.532 -2.488 -17.445 1.00 93.12 74 ASN A N 1
ATOM 554 C CA . ASN A 1 74 ? 10.571 -2.780 -18.433 1.00 93.12 74 ASN A CA 1
ATOM 555 C C . ASN A 1 74 ? 10.955 -4.278 -18.451 1.00 93.12 74 ASN A C 1
ATOM 557 O O . ASN A 1 74 ? 11.514 -4.748 -17.458 1.00 93.12 74 ASN A O 1
ATOM 561 N N . PRO A 1 75 ? 10.698 -5.029 -19.544 1.00 94.62 75 PRO A N 1
ATOM 562 C CA . PRO A 1 75 ? 9.948 -4.616 -20.739 1.00 94.62 75 PRO A CA 1
ATOM 563 C C . PRO A 1 75 ? 8.471 -4.285 -20.430 1.00 94.62 75 PRO A C 1
ATOM 565 O O . PRO A 1 75 ? 7.984 -4.653 -19.357 1.00 94.62 75 PRO A O 1
ATOM 568 N N . PRO A 1 76 ? 7.744 -3.603 -21.341 1.00 94.19 76 PRO A N 1
ATOM 569 C CA . PRO A 1 76 ? 6.324 -3.301 -21.160 1.00 94.19 76 PRO A CA 1
ATOM 570 C C . PRO A 1 76 ? 5.500 -4.558 -20.867 1.00 94.19 76 PRO A C 1
ATOM 572 O O . PRO A 1 76 ? 5.676 -5.591 -21.515 1.00 94.19 76 PRO A O 1
ATOM 575 N N . MET A 1 77 ? 4.573 -4.468 -19.917 1.00 89.06 77 MET A N 1
ATOM 576 C CA . MET A 1 77 ? 3.705 -5.580 -19.537 1.00 89.06 77 MET A CA 1
ATOM 577 C C . MET A 1 77 ? 2.341 -5.404 -20.193 1.00 89.06 77 MET A C 1
ATOM 579 O O . MET A 1 77 ? 1.716 -4.360 -20.038 1.00 89.06 77 MET A O 1
ATOM 583 N N . ALA A 1 78 ? 1.886 -6.406 -20.951 1.00 89.06 78 ALA A N 1
ATOM 584 C CA . ALA A 1 78 ? 0.631 -6.329 -21.708 1.00 89.06 78 ALA A CA 1
ATOM 585 C C . ALA A 1 78 ? 0.516 -5.051 -22.579 1.00 89.06 78 ALA A C 1
ATOM 587 O O . ALA A 1 78 ? -0.555 -4.467 -22.709 1.00 89.06 78 ALA A O 1
ATOM 588 N N . GLY A 1 79 ? 1.639 -4.592 -23.149 1.00 90.75 79 GLY A N 1
ATOM 589 C CA . GLY A 1 79 ? 1.706 -3.373 -23.967 1.00 90.75 79 GLY A CA 1
ATOM 590 C C . GLY A 1 79 ? 1.788 -2.059 -23.179 1.00 90.75 79 GLY A C 1
ATOM 591 O O . GLY A 1 79 ? 1.900 -0.999 -23.789 1.00 90.75 79 GLY A O 1
ATOM 592 N N . VAL A 1 80 ? 1.785 -2.105 -21.845 1.00 92.00 80 VAL A N 1
ATOM 593 C CA . VAL A 1 80 ? 1.857 -0.926 -20.975 1.00 92.00 80 VAL A CA 1
ATOM 594 C C . VAL A 1 80 ? 3.274 -0.762 -20.435 1.00 92.00 80 VAL A C 1
ATOM 596 O O . VAL A 1 80 ? 3.797 -1.631 -19.737 1.00 92.00 80 VAL A O 1
ATOM 599 N N . SER A 1 81 ? 3.911 0.362 -20.763 1.00 94.62 81 SER A N 1
ATOM 600 C CA . SER A 1 81 ? 5.247 0.723 -20.272 1.00 94.62 81 SER A CA 1
ATOM 601 C C . SER A 1 81 ? 5.198 1.622 -19.043 1.00 94.62 81 SER A C 1
ATOM 603 O O . SER A 1 81 ? 6.111 1.581 -18.226 1.00 94.62 81 SER A O 1
ATOM 605 N N . THR A 1 82 ? 4.141 2.420 -18.886 1.00 95.19 82 THR A N 1
ATOM 606 C CA . THR A 1 82 ? 3.956 3.310 -17.742 1.00 95.19 82 THR A CA 1
ATOM 607 C C . THR A 1 82 ? 2.505 3.330 -17.289 1.00 95.19 82 THR A C 1
ATOM 609 O O . THR A 1 82 ? 1.580 3.138 -18.076 1.00 95.19 82 THR A O 1
ATOM 612 N N . SER A 1 83 ? 2.303 3.563 -15.999 1.00 93.56 83 SER A N 1
ATOM 613 C CA . SER A 1 83 ? 0.990 3.752 -15.397 1.00 93.56 83 SER A CA 1
ATOM 614 C C . SER A 1 83 ? 1.071 4.861 -14.359 1.00 93.56 83 SER A C 1
ATOM 616 O O . SER A 1 83 ? 2.077 4.997 -13.662 1.00 93.56 83 SER A O 1
ATOM 618 N N . LYS A 1 84 ? 0.015 5.663 -14.254 1.00 94.81 84 LYS A N 1
ATOM 619 C CA . LYS A 1 84 ? -0.146 6.643 -13.181 1.00 94.81 84 LYS A CA 1
ATOM 620 C C . LYS A 1 84 ? -1.473 6.388 -12.498 1.00 94.81 84 LYS A C 1
ATOM 622 O O . LYS A 1 84 ? -2.479 6.178 -13.174 1.00 94.81 84 LYS A O 1
ATOM 627 N N . SER A 1 85 ? -1.483 6.423 -11.174 1.00 93.06 85 SER A N 1
ATOM 628 C CA . SER A 1 85 ? -2.714 6.263 -10.410 1.00 93.06 85 SER A CA 1
ATOM 629 C C . SER A 1 85 ? -2.768 7.217 -9.228 1.00 93.06 85 SER A C 1
ATOM 631 O O . SER A 1 85 ? -1.754 7.510 -8.593 1.00 93.06 85 SER A O 1
ATOM 633 N N . THR A 1 86 ? -3.973 7.700 -8.947 1.00 95.00 86 THR A N 1
ATOM 634 C CA . THR A 1 86 ? -4.268 8.545 -7.794 1.00 95.00 86 THR A CA 1
ATOM 635 C C . THR A 1 86 ? -5.398 7.901 -7.013 1.00 95.00 86 THR A C 1
ATOM 637 O O . THR A 1 86 ? -6.442 7.575 -7.578 1.00 95.00 86 THR A O 1
ATOM 640 N N . VAL A 1 87 ? -5.191 7.721 -5.715 1.00 92.62 87 VAL A N 1
ATOM 641 C CA . VAL A 1 87 ? -6.163 7.148 -4.789 1.00 92.62 87 VAL A CA 1
ATOM 642 C C . VAL A 1 87 ? -6.421 8.168 -3.697 1.00 92.62 87 VAL A C 1
ATOM 644 O O . VAL A 1 87 ? -5.499 8.553 -2.989 1.00 92.62 87 VAL A O 1
ATOM 647 N N . SER A 1 88 ? -7.671 8.588 -3.539 1.00 93.56 88 SER A N 1
ATOM 648 C CA . SER A 1 88 ? -8.088 9.439 -2.424 1.00 93.56 88 SER A CA 1
ATOM 649 C C . SER A 1 88 ? -8.899 8.617 -1.433 1.00 93.56 88 SER A C 1
ATOM 651 O O . SER A 1 88 ? -9.843 7.919 -1.810 1.00 93.56 88 SER A O 1
ATOM 653 N N . ALA A 1 89 ? -8.526 8.707 -0.164 1.00 91.31 89 ALA A N 1
ATOM 654 C CA . ALA A 1 89 ? -9.183 8.056 0.951 1.00 91.31 89 ALA A CA 1
ATOM 655 C C . ALA A 1 89 ? -9.722 9.114 1.913 1.00 91.31 89 ALA A C 1
ATOM 657 O O . ALA A 1 89 ? -9.118 10.168 2.101 1.00 91.31 89 ALA A O 1
ATOM 658 N N . LYS A 1 90 ? -10.874 8.824 2.515 1.00 93.81 90 LYS A N 1
ATOM 659 C CA . LYS A 1 90 ? -11.529 9.703 3.480 1.00 93.81 90 LYS A CA 1
ATOM 660 C C . LYS A 1 90 ? -12.185 8.877 4.576 1.00 93.81 90 LYS A C 1
ATOM 662 O O . LYS A 1 90 ? -12.847 7.879 4.287 1.00 93.81 90 LYS A O 1
ATOM 667 N N . TRP A 1 91 ? -12.050 9.334 5.812 1.00 91.81 91 TRP A N 1
ATOM 668 C CA . TRP A 1 91 ? -12.776 8.824 6.956 1.00 91.81 91 TRP A CA 1
ATOM 669 C C . TRP A 1 91 ? -14.240 9.244 6.876 1.00 91.81 91 TRP A C 1
ATOM 671 O O . TRP A 1 91 ? -14.581 10.427 6.812 1.00 91.81 91 TRP A O 1
ATOM 681 N N . VAL A 1 92 ? -15.117 8.245 6.844 1.00 91.56 92 VAL A N 1
ATOM 682 C CA . VAL A 1 92 ? -16.567 8.430 6.692 1.00 91.56 92 VAL A CA 1
ATOM 683 C C . VAL A 1 92 ? -17.328 8.229 8.003 1.00 91.56 92 VAL A C 1
ATOM 685 O O . VAL A 1 92 ? -18.553 8.319 8.014 1.00 91.56 92 VAL A O 1
ATOM 688 N N . GLY A 1 93 ? -16.609 7.992 9.102 1.00 91.12 93 GLY A N 1
ATOM 689 C CA . GLY A 1 93 ? -17.173 7.665 10.406 1.00 91.12 93 GLY A CA 1
ATOM 690 C C . GLY A 1 93 ? -17.024 6.183 10.762 1.00 91.12 93 GLY A C 1
ATOM 691 O O . GLY A 1 93 ? -16.515 5.405 9.954 1.00 91.12 93 GLY A O 1
ATOM 692 N N . PRO A 1 94 ? -17.444 5.798 11.981 1.00 90.25 94 PRO A N 1
ATOM 693 C CA . PRO A 1 94 ? -17.271 4.446 12.501 1.00 90.25 94 PRO A CA 1
ATOM 694 C C . PRO A 1 94 ? -17.926 3.396 11.601 1.00 90.25 94 PRO A C 1
ATOM 696 O O . PRO A 1 94 ? -18.857 3.687 10.846 1.00 90.25 94 PRO A O 1
ATOM 699 N N . CYS A 1 95 ? -17.463 2.151 11.727 1.00 90.06 95 CYS A N 1
ATOM 700 C CA . CYS A 1 95 ? -18.078 1.023 11.041 1.00 90.06 95 CYS A CA 1
ATOM 701 C C . CYS A 1 95 ? -19.581 0.957 11.331 1.00 90.06 95 CYS A C 1
ATOM 703 O O . CYS A 1 95 ? -20.021 1.128 12.471 1.00 90.06 95 CYS A O 1
ATOM 705 N N . LYS A 1 96 ? -20.373 0.695 10.292 1.00 88.06 96 LYS A N 1
ATOM 706 C CA . LYS A 1 96 ? -21.822 0.513 10.424 1.00 88.06 96 LYS A CA 1
ATOM 707 C C . LYS A 1 96 ? -22.127 -0.738 11.247 1.00 88.06 96 LYS A C 1
ATOM 709 O O . LYS A 1 96 ? -21.321 -1.659 11.302 1.00 88.06 96 LYS A O 1
ATOM 714 N N . ALA A 1 97 ? -23.320 -0.798 11.838 1.00 86.38 97 ALA A N 1
ATOM 715 C CA . ALA A 1 97 ? -23.740 -1.916 12.689 1.00 86.38 97 ALA A CA 1
ATOM 716 C C . ALA A 1 97 ? -23.687 -3.287 11.983 1.00 86.38 97 ALA A C 1
ATOM 718 O O . ALA A 1 97 ? -23.513 -4.317 12.629 1.00 86.38 97 ALA A O 1
ATOM 719 N N . ASP A 1 98 ? -23.826 -3.305 10.657 1.00 85.81 98 ASP A N 1
ATOM 720 C CA . ASP A 1 98 ? -23.745 -4.503 9.824 1.00 85.81 98 ASP A CA 1
ATOM 721 C C . ASP A 1 98 ? -22.332 -4.780 9.273 1.00 85.81 98 ASP A C 1
ATOM 723 O O . ASP A 1 98 ? -22.155 -5.733 8.508 1.00 85.81 98 ASP A O 1
ATOM 727 N N . GLN A 1 99 ? -21.341 -3.951 9.612 1.00 87.94 99 GLN A N 1
ATOM 728 C CA . GLN A 1 99 ? -19.941 -4.113 9.229 1.00 87.94 99 GLN A CA 1
ATOM 729 C C . GLN A 1 99 ? -19.122 -4.673 10.392 1.00 87.94 99 GLN A C 1
ATOM 731 O O . GLN A 1 99 ? -19.278 -4.281 11.547 1.00 87.94 99 GLN A O 1
ATOM 736 N N . LYS A 1 100 ? -18.198 -5.568 10.063 1.00 89.50 100 LYS A N 1
ATOM 737 C CA . LYS A 1 100 ? -17.169 -6.089 10.963 1.00 89.50 100 LYS A CA 1
ATOM 738 C C . LYS A 1 100 ? -15.797 -5.570 10.533 1.00 89.50 100 LYS A C 1
ATOM 740 O O . LYS A 1 100 ? -15.599 -5.330 9.340 1.00 89.50 100 LYS A O 1
ATOM 745 N N . PRO A 1 101 ? -14.829 -5.436 11.453 1.00 88.19 101 PRO A N 1
ATOM 746 C CA . PRO A 1 101 ? -13.458 -5.129 11.068 1.00 88.19 101 PRO A CA 1
ATOM 747 C C . PRO A 1 101 ? -12.926 -6.100 10.007 1.00 88.19 101 PRO A C 1
ATOM 749 O O . PRO A 1 101 ? -13.160 -7.311 10.064 1.00 88.19 101 PRO A O 1
ATOM 752 N N . GLY A 1 102 ? -12.260 -5.551 8.996 1.00 86.56 102 GLY A N 1
ATOM 753 C CA . GLY A 1 102 ? -11.838 -6.261 7.791 1.00 86.56 102 GLY A CA 1
ATOM 754 C C . GLY A 1 102 ? -12.885 -6.310 6.672 1.00 86.56 102 GLY A C 1
ATOM 755 O O . GLY A 1 102 ? -12.545 -6.754 5.574 1.00 86.56 102 GLY A O 1
ATOM 756 N N . ASP A 1 103 ? -14.127 -5.863 6.893 1.00 90.88 103 ASP A N 1
ATOM 757 C CA . ASP A 1 103 ? -15.127 -5.785 5.825 1.00 90.88 103 ASP A CA 1
ATOM 758 C C . ASP A 1 103 ? -14.773 -4.690 4.819 1.00 90.88 103 ASP A C 1
ATOM 760 O O . ASP A 1 103 ? -14.576 -3.524 5.158 1.00 90.88 103 ASP A O 1
ATOM 764 N N . MET A 1 104 ? -14.789 -5.060 3.546 1.00 89.00 104 MET A N 1
ATOM 765 C CA . MET A 1 104 ? -14.670 -4.176 2.401 1.00 89.00 104 MET A CA 1
ATOM 766 C C . MET A 1 104 ? -15.950 -4.252 1.575 1.00 89.00 104 MET A C 1
ATOM 768 O O . MET A 1 104 ? -16.433 -5.335 1.249 1.00 89.00 104 MET A O 1
ATOM 772 N N . ILE A 1 105 ? -16.498 -3.098 1.209 1.00 89.12 105 ILE A N 1
ATOM 773 C CA . ILE A 1 105 ? -17.632 -2.978 0.295 1.00 89.12 105 ILE A CA 1
ATOM 774 C C . ILE A 1 105 ? -17.097 -2.534 -1.063 1.00 89.12 105 ILE A C 1
ATOM 776 O O . ILE A 1 105 ? -16.695 -1.376 -1.248 1.00 89.12 105 ILE A O 1
ATOM 780 N N . ILE A 1 106 ? -17.109 -3.456 -2.019 1.00 87.50 106 ILE A N 1
ATOM 781 C CA . ILE A 1 106 ? -16.675 -3.249 -3.401 1.00 87.50 106 ILE A CA 1
ATOM 782 C C . ILE A 1 106 ? -17.904 -3.408 -4.290 1.00 87.50 106 ILE A C 1
ATOM 784 O O . ILE A 1 106 ? -18.526 -4.462 -4.290 1.00 87.50 106 ILE A O 1
ATOM 788 N N . ASN A 1 107 ? -18.291 -2.355 -5.013 1.00 87.62 107 ASN A N 1
ATOM 789 C CA . ASN A 1 107 ? -19.461 -2.365 -5.905 1.00 87.62 107 ASN A CA 1
ATOM 790 C C . ASN A 1 107 ? -20.752 -2.899 -5.243 1.00 87.62 107 ASN A C 1
ATOM 792 O O . ASN A 1 107 ? -21.529 -3.618 -5.859 1.00 87.62 107 ASN A O 1
ATOM 796 N N . GLY A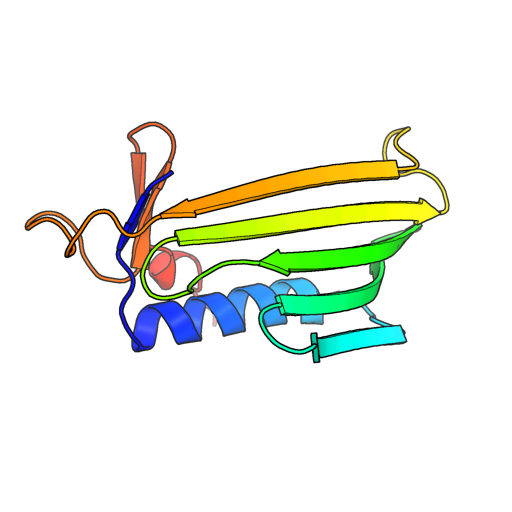 1 108 ? -20.965 -2.575 -3.963 1.00 84.44 108 GLY A N 1
ATOM 797 C CA . GLY A 1 108 ? -22.126 -3.029 -3.185 1.00 84.44 108 GLY A CA 1
ATOM 798 C C . GLY A 1 108 ? -21.999 -4.438 -2.595 1.00 84.44 108 GLY A C 1
ATOM 799 O O . GLY A 1 108 ? -22.796 -4.803 -1.735 1.00 84.44 108 GLY A O 1
ATOM 800 N N . GLN A 1 109 ? -20.978 -5.206 -2.975 1.00 86.25 109 GLN A N 1
ATOM 801 C CA . GLN A 1 109 ? -20.695 -6.514 -2.392 1.00 86.25 109 GLN A CA 1
ATOM 802 C C . GLN A 1 109 ? -19.768 -6.377 -1.187 1.00 86.25 109 GLN A C 1
ATOM 804 O O . 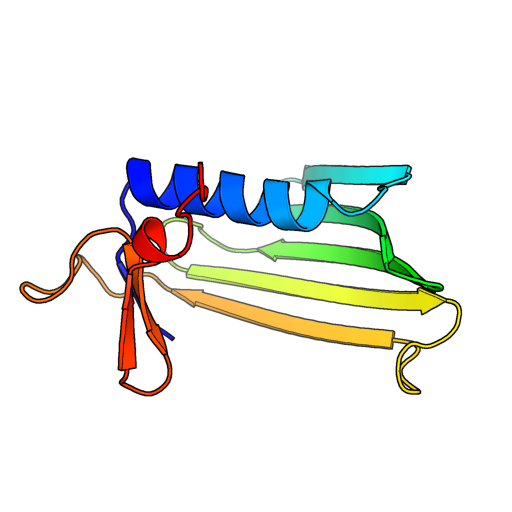GLN A 1 109 ? -18.715 -5.740 -1.258 1.00 86.25 109 GLN A O 1
ATOM 809 N N . LYS A 1 110 ? -20.172 -6.987 -0.073 1.00 89.56 110 LYS A N 1
ATOM 810 C CA . LYS A 1 110 ? -19.411 -7.027 1.176 1.00 89.56 110 LYS A CA 1
ATOM 811 C C . LYS A 1 110 ? -18.516 -8.263 1.193 1.00 89.56 110 LYS A C 1
ATOM 813 O O . LYS A 1 110 ? -19.005 -9.376 1.014 1.00 89.56 110 LYS A O 1
ATOM 818 N N . MET A 1 111 ? -17.225 -8.072 1.428 1.00 87.94 111 MET A N 1
ATOM 819 C CA . MET A 1 111 ? -16.237 -9.142 1.563 1.00 87.94 111 MET A CA 1
ATOM 820 C C . MET A 1 111 ? -15.346 -8.861 2.766 1.00 87.94 111 MET A C 1
ATOM 822 O O . MET A 1 111 ? -14.880 -7.739 2.915 1.00 87.94 111 MET A O 1
ATOM 826 N N . ASN A 1 112 ? -15.073 -9.864 3.600 1.00 88.31 112 ASN A N 1
ATOM 827 C CA . ASN A 1 112 ? -14.146 -9.701 4.715 1.00 88.31 112 ASN A CA 1
ATOM 828 C C . ASN A 1 112 ? -12.739 -10.151 4.305 1.00 88.31 112 ASN A C 1
ATOM 830 O O . ASN A 1 112 ? -12.525 -11.311 3.950 1.00 88.31 112 ASN A O 1
ATOM 834 N N . MET A 1 113 ? -11.782 -9.233 4.363 1.00 79.81 113 MET A N 1
ATOM 835 C CA . MET A 1 113 ? -10.399 -9.478 3.961 1.00 79.81 113 MET A CA 1
ATOM 836 C C . MET A 1 113 ? -9.696 -10.516 4.843 1.00 79.81 113 MET A C 1
ATOM 838 O O . MET A 1 113 ? -8.842 -11.254 4.357 1.00 79.81 113 MET A O 1
ATOM 842 N N . LEU A 1 114 ? -10.077 -10.637 6.118 1.00 81.38 114 LEU A N 1
ATOM 843 C CA . LEU A 1 114 ? -9.493 -11.632 7.024 1.00 81.38 114 LEU A CA 1
ATOM 844 C C . LEU A 1 114 ? -9.837 -13.062 6.590 1.00 81.38 114 LEU A C 1
ATOM 846 O O . LEU A 1 114 ? -9.051 -13.978 6.807 1.00 81.38 114 LEU A O 1
ATOM 850 N N . ASN A 1 115 ? -10.960 -13.245 5.889 1.00 79.69 115 ASN A N 1
ATOM 851 C CA . ASN A 1 115 ? -11.336 -14.535 5.311 1.00 79.69 115 ASN A CA 1
ATOM 852 C C . ASN A 1 115 ? -10.566 -14.852 4.017 1.00 79.69 115 ASN A C 1
ATOM 854 O O . ASN A 1 115 ? -10.530 -16.007 3.597 1.00 79.69 115 ASN A O 1
ATOM 858 N N . MET A 1 116 ? -9.952 -13.850 3.378 1.00 65.56 116 MET A N 1
ATOM 859 C CA . MET A 1 116 ? -9.116 -14.032 2.183 1.00 65.56 116 MET A CA 1
ATOM 860 C C . MET A 1 116 ? -7.668 -14.404 2.530 1.00 65.56 116 MET A C 1
ATOM 862 O O . MET A 1 116 ? -6.980 -15.000 1.708 1.00 65.56 116 MET A O 1
ATOM 866 N N . GLY A 1 117 ? -7.223 -14.107 3.755 1.00 56.50 117 GLY A N 1
ATOM 867 C CA . GLY A 1 117 ? -5.907 -14.465 4.297 1.00 56.50 117 GLY A CA 1
ATOM 868 C C . GLY A 1 117 ? -5.806 -15.891 4.846 1.00 56.50 117 GLY A C 1
ATOM 869 O O . GLY A 1 117 ? -4.904 -16.180 5.631 1.00 56.50 117 GLY A O 1
ATOM 870 N N . GLY A 1 118 ? -6.724 -16.784 4.464 1.00 45.16 118 GLY A N 1
ATOM 871 C CA . GLY A 1 118 ? -6.662 -18.194 4.823 1.00 45.16 118 GLY A CA 1
ATOM 872 C C . GLY A 1 118 ? -5.424 -18.852 4.223 1.00 45.16 118 GLY A C 1
ATOM 873 O O . GLY A 1 118 ? -5.465 -19.352 3.100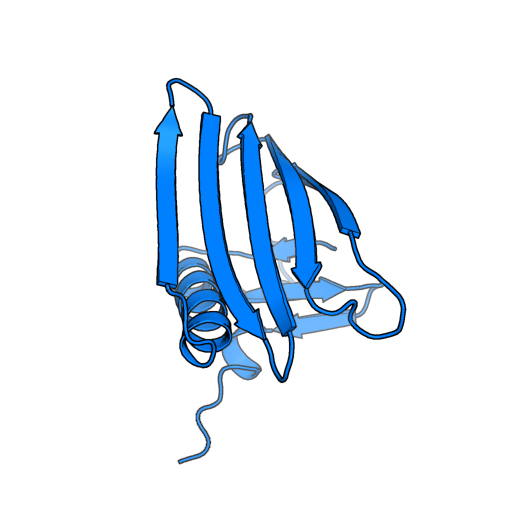 1.00 45.16 118 GLY A O 1
ATOM 874 N N . ALA A 1 119 ? -4.341 -18.885 5.001 1.00 44.88 119 ALA A N 1
ATOM 875 C CA . ALA A 1 119 ? -3.321 -19.911 4.906 1.00 44.88 119 ALA A CA 1
ATOM 876 C C . ALA A 1 119 ? -4.036 -21.263 4.788 1.00 44.88 119 ALA A C 1
ATOM 878 O O . ALA A 1 119 ? -4.597 -21.779 5.759 1.00 44.88 119 ALA A O 1
ATOM 879 N N . LYS A 1 120 ? -4.057 -21.827 3.578 1.00 31.34 120 LYS A N 1
ATOM 880 C CA . LYS A 1 120 ? -4.227 -23.266 3.452 1.00 31.34 120 LYS A CA 1
ATOM 881 C C . LYS A 1 120 ? -3.010 -23.873 4.148 1.00 31.34 120 LYS A C 1
ATOM 883 O O . LYS A 1 120 ? -1.881 -23.572 3.766 1.00 31.34 120 LYS A O 1
ATOM 888 N N . LYS A 1 121 ? -3.290 -24.604 5.230 1.00 33.06 121 LYS A N 1
ATOM 889 C CA . LYS A 1 121 ? -2.394 -25.593 5.833 1.00 33.06 121 LYS A CA 1
ATOM 890 C C . LYS A 1 121 ? -1.697 -26.426 4.763 1.00 33.06 121 LYS A C 1
ATOM 892 O O . LYS A 1 121 ? -2.378 -26.751 3.763 1.00 33.06 121 LYS A O 1
#

Foldseek 3Di:
DDAAADPVLVVVVVVVVCVVCVVWAWPDWDWDDDDQKIWTWTWTDDPPWIKTKIKIKHDDPVAKIKIWMKIAIVVADPNHGIDIDMDIDGDPDHDDPPDDHQWDQDPNDTDRVVVVPDDDD

Sequence (121 aa):
MQQCVDTASDKAMQQMATGMMGGMKCEKNDQKKDGNKYVGHSICQMGPSKLETKSVTTGDFEKDYTITSESTFNPPMAGVSTSKSTVSAKWVGPCKADQKPGDMIINGQKMNMLNMGGAKK

pLDDT: mean 85.7, std 12.17, range [31.34, 96.5]

Organism: NCBI:txid1076179

InterPro domains:
  IPR022061 Protein of unknown function DUF3617 [PF12276] (3-95)